Protein AF-A0A091WE00-F1 (afdb_monomer)

Organism: Opist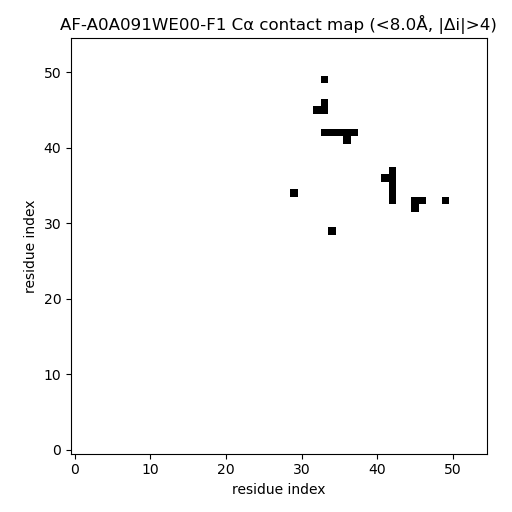hocomus hoazin (NCBI:txid30419)

Foldseek 3Di:
DPDPPVVVVVVVVVVVVVVVVVCVVCVVVDDPCLVPDPDPVSNVVSVCVVVVVPD

Mean predicted aligned error: 10.55 Å

Sequence (55 aa):
NGFKLREGRFKLDIRKNFFMMRVVKHWNRLPKEVVEAPSLETFKARLDGALSNLV

Radius of gyration: 16.65 Å; Cα contacts (8 Å, |Δi|>4): 11; chains: 1; bounding box: 48×17×36 Å

pLDDT: mean 75.17, std 10.7, range [50.59, 89.88]

Structure (mmCIF, N/CA/C/O backbone):
data_AF-A0A091WE00-F1
#
_entry.id   AF-A0A091WE00-F1
#
loop_
_atom_site.group_PDB
_atom_site.id
_atom_site.type_symbol
_atom_site.label_atom_id
_atom_site.label_alt_id
_atom_site.label_comp_id
_atom_site.label_asym_id
_atom_site.label_entity_id
_atom_site.label_seq_id
_atom_site.pdbx_PDB_ins_code
_atom_site.Cartn_x
_atom_site.Cartn_y
_atom_site.Cartn_z
_atom_site.occupancy
_atom_site.B_iso_or_equiv
_atom_site.auth_seq_id
_atom_site.auth_comp_id
_atom_site.auth_asym_id
_atom_site.auth_atom_id
_atom_site.pdbx_PDB_model_num
ATOM 1 N N . ASN A 1 1 ? 32.246 1.148 -21.806 1.00 50.59 1 ASN A N 1
ATOM 2 C CA . ASN A 1 1 ? 31.168 0.189 -21.453 1.00 50.59 1 ASN A CA 1
ATOM 3 C C . ASN A 1 1 ? 30.626 0.361 -20.024 1.00 50.59 1 ASN A C 1
ATOM 5 O O . ASN A 1 1 ? 30.474 -0.624 -19.321 1.00 50.59 1 ASN A O 1
ATOM 9 N N . GLY A 1 2 ? 30.284 1.585 -19.585 1.00 51.19 2 GLY A N 1
ATOM 10 C CA . GLY A 1 2 ? 29.886 1.854 -18.184 1.00 51.19 2 GLY A CA 1
ATOM 11 C C . GLY A 1 2 ? 28.452 2.361 -17.957 1.00 51.19 2 GLY A C 1
ATOM 12 O O . GLY A 1 2 ? 28.053 2.554 -16.815 1.00 51.19 2 GLY A O 1
ATOM 13 N N . PHE A 1 3 ? 27.659 2.582 -19.012 1.00 55.53 3 PHE A N 1
ATOM 14 C CA . PHE A 1 3 ? 26.371 3.291 -18.902 1.00 55.53 3 PHE A CA 1
ATOM 15 C C . PHE A 1 3 ? 25.128 2.395 -18.743 1.00 55.53 3 PHE A C 1
ATOM 17 O O . PHE A 1 3 ? 24.048 2.899 -18.452 1.00 55.53 3 PHE A O 1
ATOM 24 N N . LYS A 1 4 ? 25.253 1.067 -18.874 1.00 56.12 4 LYS A N 1
ATOM 25 C CA . LYS A 1 4 ? 24.095 0.148 -18.905 1.00 56.12 4 LYS A CA 1
ATOM 26 C C . LYS A 1 4 ? 23.532 -0.258 -17.530 1.00 56.12 4 LYS A C 1
ATOM 28 O O . LYS A 1 4 ? 22.500 -0.911 -17.476 1.00 56.12 4 LYS A O 1
ATOM 33 N N . LEU A 1 5 ? 24.164 0.132 -16.416 1.00 55.50 5 LEU A N 1
ATOM 34 C CA . LEU A 1 5 ? 23.753 -0.303 -15.064 1.00 55.50 5 LEU A CA 1
ATOM 35 C C . LEU A 1 5 ? 22.926 0.729 -14.278 1.00 55.50 5 LEU A C 1
ATOM 37 O O . LEU A 1 5 ? 22.289 0.372 -13.287 1.00 55.50 5 LEU A O 1
ATOM 41 N N . ARG A 1 6 ? 22.893 2.000 -14.702 1.00 57.12 6 ARG A N 1
ATOM 42 C CA . ARG A 1 6 ? 22.104 3.040 -14.011 1.00 57.12 6 ARG A CA 1
ATOM 43 C C . ARG A 1 6 ? 20.648 3.100 -14.472 1.00 57.12 6 ARG A C 1
ATOM 45 O O . ARG A 1 6 ? 19.788 3.449 -13.671 1.00 57.12 6 ARG A O 1
ATOM 52 N N . GLU A 1 7 ? 20.356 2.697 -15.707 1.00 58.78 7 GLU A N 1
ATOM 53 C CA . GLU A 1 7 ? 19.002 2.763 -16.272 1.00 58.78 7 GLU A CA 1
ATOM 54 C C . GLU A 1 7 ? 18.010 1.842 -15.538 1.00 58.78 7 GLU A C 1
ATOM 56 O O .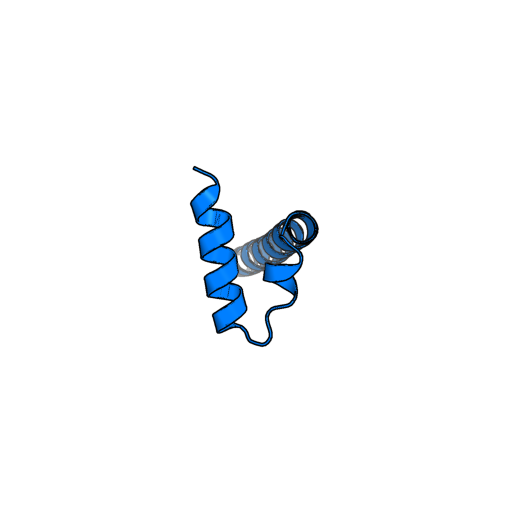 GLU A 1 7 ? 16.877 2.238 -15.277 1.00 58.78 7 GLU A O 1
ATOM 61 N N . GLY A 1 8 ? 18.447 0.645 -15.124 1.00 62.41 8 GLY A N 1
ATOM 62 C CA . GLY A 1 8 ? 17.612 -0.303 -14.377 1.00 62.41 8 GLY A CA 1
ATOM 63 C C . GLY A 1 8 ? 17.226 0.200 -12.983 1.00 62.41 8 GLY A C 1
ATOM 64 O O . GLY A 1 8 ? 16.053 0.150 -12.621 1.00 62.41 8 GLY A O 1
ATOM 65 N N . ARG A 1 9 ? 18.186 0.752 -12.221 1.00 64.44 9 ARG A N 1
ATOM 66 C CA . ARG A 1 9 ? 17.902 1.380 -10.916 1.00 64.44 9 ARG A CA 1
ATOM 67 C C . ARG A 1 9 ? 17.042 2.630 -11.074 1.00 64.44 9 ARG A C 1
ATOM 69 O O . ARG A 1 9 ? 16.094 2.787 -10.319 1.00 64.44 9 ARG A O 1
ATOM 76 N N . PHE A 1 10 ? 17.316 3.462 -12.078 1.00 66.06 10 PHE A N 1
ATOM 77 C CA . PHE A 1 10 ? 16.542 4.671 -12.363 1.00 66.06 10 PHE A CA 1
ATOM 78 C C . PHE A 1 10 ? 15.086 4.358 -12.729 1.00 66.06 1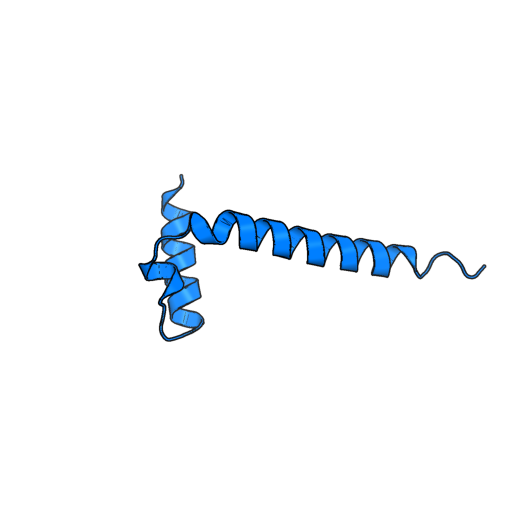0 PHE A C 1
ATOM 80 O O . PHE A 1 10 ? 14.167 4.930 -12.148 1.00 66.06 10 PHE A O 1
ATOM 87 N N . LYS A 1 11 ? 14.849 3.376 -13.610 1.00 72.38 11 LYS A N 1
ATOM 88 C CA . LYS A 1 11 ? 13.494 2.884 -13.910 1.00 72.38 11 LYS A CA 1
ATOM 89 C C . LYS A 1 11 ? 12.789 2.350 -12.668 1.00 72.38 11 LYS A C 1
ATOM 91 O O . LYS A 1 11 ? 11.587 2.553 -12.516 1.00 72.38 11 LYS A O 1
ATOM 96 N N . LEU A 1 12 ? 13.513 1.659 -11.792 1.00 79.12 12 LEU A N 1
ATOM 97 C CA . LEU A 1 12 ? 12.941 1.069 -10.586 1.00 79.12 12 LEU A CA 1
ATOM 98 C C . LEU A 1 12 ? 12.578 2.139 -9.548 1.00 79.12 12 LEU A C 1
ATOM 100 O O . LEU A 1 12 ? 11.505 2.061 -8.954 1.00 79.12 12 LEU A O 1
ATOM 104 N N . ASP A 1 13 ? 13.415 3.163 -9.394 1.00 77.06 13 ASP A N 1
ATOM 105 C CA . ASP A 1 13 ? 13.157 4.316 -8.529 1.00 77.06 13 ASP A CA 1
ATOM 106 C C . ASP A 1 13 ? 11.954 5.134 -9.025 1.00 77.06 13 ASP A C 1
ATOM 108 O O . ASP A 1 13 ? 11.020 5.406 -8.271 1.00 77.06 13 ASP A O 1
ATOM 112 N N . ILE A 1 14 ? 11.883 5.398 -10.335 1.00 77.00 14 ILE A N 1
ATOM 113 C CA . ILE A 1 14 ? 10.716 6.032 -10.966 1.00 77.00 14 ILE A CA 1
ATOM 114 C C . ILE A 1 14 ? 9.453 5.194 -10.747 1.00 77.00 14 ILE A C 1
ATOM 116 O O . ILE A 1 14 ? 8.406 5.737 -10.393 1.00 77.00 14 ILE A O 1
ATOM 120 N N . ARG A 1 15 ? 9.525 3.868 -10.919 1.00 79.31 15 ARG A N 1
ATOM 121 C CA . ARG A 1 15 ? 8.373 2.978 -10.723 1.00 79.31 15 ARG A CA 1
ATOM 122 C C . ARG A 1 15 ? 7.913 2.954 -9.264 1.00 79.31 15 ARG A C 1
ATOM 124 O O . ARG A 1 15 ? 6.706 2.939 -9.035 1.00 79.31 15 ARG A O 1
ATOM 131 N N . LYS A 1 16 ? 8.836 3.000 -8.297 1.00 78.69 16 LYS A N 1
ATOM 132 C CA . LYS A 1 16 ? 8.524 3.135 -6.863 1.00 78.69 16 LYS A CA 1
ATOM 133 C C . LYS A 1 16 ? 7.833 4.466 -6.560 1.00 78.69 16 LYS A C 1
ATOM 135 O O . LYS A 1 16 ? 6.766 4.460 -5.951 1.00 78.69 16 LYS A O 1
ATOM 140 N N . ASN A 1 17 ? 8.374 5.582 -7.048 1.00 77.12 17 ASN A N 1
ATOM 141 C CA . ASN A 1 17 ? 7.789 6.912 -6.849 1.00 77.12 17 ASN A CA 1
ATOM 142 C C . ASN A 1 17 ? 6.402 7.033 -7.503 1.00 77.12 17 ASN A C 1
ATOM 144 O O . ASN A 1 17 ? 5.468 7.567 -6.906 1.00 77.12 17 ASN A O 1
ATOM 148 N N . PHE A 1 18 ? 6.226 6.461 -8.696 1.00 72.62 18 PHE A N 1
ATOM 149 C CA . PHE A 1 18 ? 4.938 6.418 -9.386 1.00 72.62 18 PHE A CA 1
ATOM 150 C C . PHE A 1 18 ? 3.914 5.515 -8.687 1.00 72.62 18 PHE A C 1
ATOM 152 O O . PHE A 1 18 ? 2.728 5.843 -8.636 1.00 72.62 18 PHE A O 1
ATOM 159 N N . PHE A 1 19 ? 4.357 4.384 -8.134 1.00 72.75 19 PHE A N 1
ATOM 160 C CA . PHE A 1 19 ? 3.506 3.500 -7.342 1.00 72.75 19 PHE A CA 1
ATOM 161 C C . PHE A 1 19 ? 3.024 4.203 -6.072 1.00 72.75 19 PHE A C 1
ATOM 163 O O . PHE A 1 19 ? 1.824 4.236 -5.820 1.00 72.75 19 PHE A O 1
ATOM 170 N N . MET A 1 20 ? 3.929 4.854 -5.340 1.00 74.75 20 MET A N 1
ATOM 171 C CA . MET A 1 20 ? 3.585 5.637 -4.156 1.00 74.75 20 MET A CA 1
ATOM 172 C C . MET A 1 20 ? 2.611 6.776 -4.491 1.00 74.75 20 MET A C 1
ATOM 174 O O . MET A 1 20 ? 1.589 6.899 -3.828 1.00 74.75 20 MET A O 1
ATOM 178 N N . MET A 1 21 ? 2.842 7.547 -5.562 1.00 78.44 21 MET A N 1
ATOM 179 C CA . MET A 1 21 ? 1.900 8.591 -5.999 1.00 78.44 21 MET A CA 1
ATOM 180 C C . MET A 1 21 ? 0.517 8.033 -6.361 1.00 78.44 21 MET A C 1
ATOM 182 O O . MET A 1 21 ? -0.500 8.637 -6.016 1.00 78.44 21 MET A O 1
ATOM 186 N N . ARG A 1 22 ? 0.450 6.869 -7.026 1.00 75.56 22 ARG A N 1
ATOM 187 C CA . ARG A 1 22 ? -0.830 6.199 -7.298 1.00 75.56 22 ARG A CA 1
ATOM 188 C C . ARG A 1 22 ? -1.521 5.773 -6.009 1.00 75.56 22 ARG A C 1
ATOM 190 O O . ARG A 1 22 ? -2.709 6.048 -5.874 1.00 75.56 22 ARG A O 1
ATOM 197 N N . VAL A 1 23 ? -0.802 5.165 -5.070 1.00 74.25 23 VAL A N 1
ATOM 198 C CA . VAL A 1 23 ? -1.354 4.749 -3.773 1.00 74.25 23 VAL A CA 1
ATOM 199 C C . VAL A 1 23 ? -1.861 5.960 -2.985 1.00 74.25 23 VAL A C 1
ATOM 201 O O . VAL A 1 23 ? -3.010 5.955 -2.559 1.00 74.25 23 VAL A O 1
ATOM 204 N N . VAL A 1 24 ? -1.079 7.040 -2.890 1.00 76.25 24 VAL A N 1
ATOM 205 C CA . VAL A 1 24 ? -1.472 8.287 -2.206 1.00 76.25 24 VAL A CA 1
ATOM 206 C C . VAL A 1 24 ? -2.721 8.905 -2.841 1.00 76.25 24 VAL A C 1
ATOM 208 O O . VAL A 1 24 ? -3.639 9.311 -2.132 1.00 76.25 24 VAL A O 1
ATOM 211 N N . LYS A 1 25 ? -2.824 8.919 -4.176 1.00 77.94 25 LYS A N 1
ATOM 212 C CA . LYS A 1 25 ? -4.020 9.428 -4.871 1.00 77.94 25 LYS A CA 1
ATOM 213 C C . LYS A 1 25 ? -5.278 8.604 -4.566 1.00 77.94 25 LYS A C 1
ATOM 215 O O . LYS A 1 25 ? -6.374 9.157 -4.536 1.00 77.94 25 LYS A O 1
ATOM 220 N N . HIS A 1 26 ? -5.131 7.297 -4.356 1.00 75.06 26 HIS A N 1
ATOM 221 C CA . HIS A 1 26 ? -6.245 6.398 -4.043 1.00 75.06 26 HIS A CA 1
ATOM 222 C C . HIS A 1 26 ? -6.532 6.313 -2.544 1.00 75.06 26 HIS A C 1
ATOM 224 O O . HIS A 1 26 ? -7.603 5.853 -2.173 1.00 75.06 26 HIS A O 1
ATOM 230 N N . TRP A 1 27 ? -5.634 6.815 -1.696 1.00 78.00 27 TRP A N 1
ATOM 231 C CA . TRP A 1 27 ? -5.798 6.823 -0.246 1.00 78.00 27 TRP A CA 1
ATOM 232 C C . TRP A 1 27 ? -7.086 7.529 0.191 1.00 78.00 27 TRP A C 1
ATOM 234 O O . TRP A 1 27 ? -7.827 7.005 1.009 1.00 78.00 27 TRP A O 1
ATOM 244 N N . ASN A 1 28 ? -7.425 8.653 -0.450 1.00 73.44 28 ASN A N 1
ATOM 245 C CA . ASN A 1 28 ? -8.677 9.381 -0.196 1.00 73.44 28 ASN A CA 1
ATOM 246 C C . ASN A 1 28 ? -9.939 8.647 -0.689 1.00 73.44 28 ASN A C 1
ATOM 248 O O . ASN A 1 28 ? -11.049 9.071 -0.386 1.00 73.44 28 ASN A O 1
ATOM 252 N N . ARG A 1 29 ? -9.782 7.586 -1.492 1.00 80.38 29 ARG A N 1
ATOM 253 C CA . ARG A 1 29 ? -10.882 6.738 -1.981 1.00 80.38 29 ARG A CA 1
ATOM 254 C C . ARG A 1 29 ? -11.093 5.508 -1.099 1.00 80.38 29 ARG A C 1
ATOM 256 O O . ARG A 1 29 ? -12.082 4.808 -1.293 1.00 80.38 29 ARG A O 1
ATOM 263 N N . LEU A 1 30 ? -10.168 5.219 -0.181 1.00 78.88 30 LEU A N 1
ATOM 264 C CA . LEU A 1 30 ? -10.318 4.112 0.753 1.00 78.88 30 LEU A CA 1
ATOM 265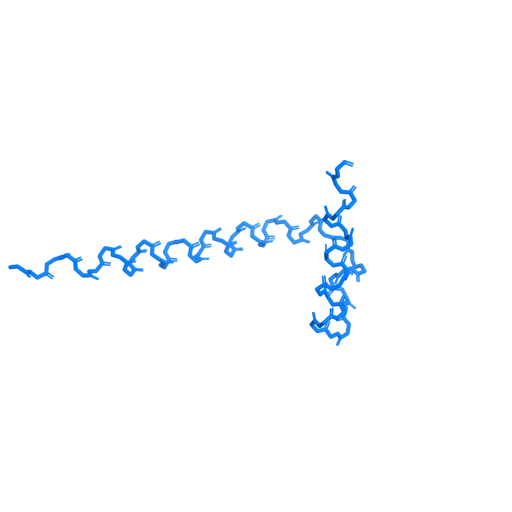 C C . LEU A 1 30 ? -11.276 4.513 1.885 1.00 78.88 30 LEU A C 1
ATOM 267 O O . LEU A 1 30 ? -11.194 5.639 2.381 1.00 78.88 30 LEU A O 1
ATOM 271 N N . PRO A 1 31 ? -12.168 3.607 2.323 1.00 79.19 31 PRO A N 1
ATOM 272 C CA . PRO A 1 31 ? -13.028 3.857 3.471 1.00 79.19 31 PRO A CA 1
ATOM 273 C C . PRO A 1 31 ? -12.198 4.143 4.726 1.00 79.19 31 PRO A C 1
ATOM 275 O O . PRO A 1 31 ? -11.171 3.501 4.965 1.00 79.19 31 PRO A O 1
ATOM 278 N N . LYS A 1 32 ? -12.676 5.066 5.566 1.00 81.50 32 LYS A N 1
ATOM 279 C CA . LYS A 1 32 ? -12.006 5.463 6.816 1.00 81.50 32 LYS A CA 1
ATOM 280 C C . LYS A 1 32 ? -11.732 4.263 7.730 1.00 81.50 32 LYS A C 1
ATOM 282 O O . LYS A 1 32 ? -10.665 4.167 8.319 1.00 81.50 32 LYS A O 1
ATOM 287 N N . GLU A 1 33 ? -12.646 3.296 7.751 1.00 78.94 33 GLU A N 1
ATOM 288 C CA . GLU A 1 33 ? -12.527 2.047 8.510 1.00 78.94 33 GLU A CA 1
ATOM 289 C C . GLU A 1 33 ? -11.362 1.162 8.049 1.00 78.94 33 GLU A C 1
ATOM 291 O O . GLU A 1 33 ? -10.757 0.462 8.861 1.00 78.94 33 GLU A O 1
ATOM 296 N N . VAL A 1 34 ? -11.017 1.190 6.758 1.00 80.44 34 VAL A N 1
ATOM 297 C CA . VAL A 1 34 ? -9.835 0.486 6.244 1.00 80.44 34 VAL A CA 1
ATOM 298 C C . VAL A 1 34 ? -8.579 1.204 6.726 1.00 80.44 34 VAL A C 1
ATOM 300 O O . VAL A 1 34 ? -7.663 0.553 7.212 1.00 80.44 34 VAL A O 1
ATOM 303 N N . VAL A 1 35 ? -8.562 2.537 6.647 1.00 80.50 35 VAL A N 1
ATOM 304 C CA . VAL A 1 35 ? -7.413 3.388 6.998 1.00 80.50 35 VAL A CA 1
ATOM 305 C C . VAL A 1 35 ? -7.120 3.404 8.504 1.00 80.50 35 VAL A C 1
ATOM 307 O O . VAL A 1 35 ? -5.956 3.388 8.894 1.00 80.50 35 VAL A O 1
ATOM 310 N N . GLU A 1 36 ? -8.145 3.379 9.357 1.00 85.25 36 GLU A N 1
ATOM 311 C CA . GLU A 1 36 ? -8.030 3.420 10.827 1.00 85.25 36 GLU A CA 1
ATOM 312 C C . GLU A 1 36 ? -7.833 2.027 11.463 1.00 85.25 36 GLU A C 1
ATOM 314 O O . GLU A 1 36 ? -8.239 1.770 12.598 1.00 85.25 36 GLU A O 1
ATOM 319 N N . ALA A 1 37 ? -7.229 1.084 10.739 1.00 87.56 37 ALA A N 1
ATOM 320 C CA . ALA A 1 37 ? -6.960 -0.244 11.274 1.00 87.56 37 ALA A CA 1
ATOM 321 C C . ALA A 1 37 ? -5.843 -0.211 12.345 1.00 87.56 37 ALA A C 1
ATOM 323 O O . ALA A 1 37 ? -4.782 0.367 12.110 1.00 87.56 37 ALA A O 1
ATOM 324 N N . PRO A 1 38 ? -6.026 -0.886 13.497 1.00 88.25 38 PRO A N 1
ATOM 325 C CA . PRO A 1 38 ? -5.064 -0.863 14.605 1.00 88.25 38 PRO A CA 1
ATOM 326 C C . PRO A 1 38 ? -3.782 -1.667 14.330 1.00 88.25 38 PRO A C 1
ATOM 328 O O . PRO A 1 38 ? -2.802 -1.534 15.057 1.00 88.25 38 PRO A O 1
ATOM 331 N N . SER A 1 39 ? -3.775 -2.516 13.298 1.00 89.88 39 SER A N 1
ATOM 332 C CA . SER A 1 39 ? -2.614 -3.310 12.892 1.00 89.88 39 SER A CA 1
ATOM 333 C C . SER A 1 39 ? -2.545 -3.461 11.372 1.00 89.88 39 SER A C 1
ATOM 335 O O . SER A 1 39 ? -3.549 -3.337 10.665 1.00 89.88 39 SER A O 1
ATOM 337 N N . LEU A 1 40 ? -1.348 -3.771 10.865 1.00 85.88 40 LEU A N 1
ATOM 338 C CA . LEU A 1 40 ? -1.118 -3.968 9.433 1.00 85.88 40 LEU A CA 1
ATOM 339 C C . LEU A 1 40 ? -1.861 -5.193 8.877 1.00 85.88 40 LEU A C 1
ATOM 341 O O . LEU A 1 40 ? -2.294 -5.173 7.729 1.00 85.88 40 LEU A O 1
ATOM 345 N N . GLU A 1 41 ? -2.016 -6.255 9.668 1.00 86.94 41 GLU A N 1
ATOM 346 C CA . GLU A 1 41 ? -2.807 -7.425 9.265 1.00 86.94 41 GLU A CA 1
ATOM 347 C C . GLU A 1 41 ? -4.284 -7.076 9.113 1.00 86.94 41 GLU A C 1
ATOM 349 O O . GLU A 1 41 ? -4.887 -7.374 8.083 1.00 86.94 41 GLU A O 1
ATOM 354 N N . THR A 1 42 ? -4.842 -6.358 10.089 1.00 86.62 42 THR A N 1
ATOM 355 C CA . THR A 1 42 ? -6.228 -5.890 10.031 1.00 86.62 42 THR A CA 1
ATOM 356 C C . THR A 1 42 ? -6.431 -4.927 8.861 1.00 86.62 42 THR A C 1
ATOM 358 O O . THR A 1 42 ? -7.446 -5.008 8.172 1.00 86.62 42 THR A O 1
ATOM 361 N N . PHE A 1 43 ? -5.452 -4.058 8.583 1.00 86.88 43 PHE A N 1
ATOM 362 C CA . PHE A 1 43 ? -5.461 -3.188 7.406 1.00 86.88 43 PHE A CA 1
ATOM 363 C C . PHE A 1 43 ? -5.525 -4.000 6.107 1.00 86.88 43 PHE A C 1
ATOM 365 O O . PHE A 1 43 ? -6.381 -3.738 5.265 1.00 86.88 43 PHE A O 1
ATOM 372 N N . LYS A 1 44 ? -4.658 -5.013 5.951 1.00 86.25 44 LYS A N 1
ATOM 373 C CA . LYS A 1 44 ? -4.625 -5.876 4.759 1.00 86.25 44 LYS A CA 1
ATOM 374 C C . LYS A 1 44 ? -5.941 -6.625 4.560 1.00 86.25 44 LYS A C 1
ATOM 376 O O . LYS A 1 44 ? -6.461 -6.601 3.453 1.00 86.25 44 LYS A O 1
ATOM 381 N N . ALA A 1 45 ? -6.501 -7.220 5.613 1.00 88.50 45 ALA A N 1
ATOM 382 C CA . ALA A 1 45 ? -7.772 -7.940 5.533 1.00 88.50 45 ALA A CA 1
ATOM 383 C C . ALA A 1 45 ? -8.943 -7.019 5.136 1.00 88.50 45 ALA A C 1
ATOM 385 O O . ALA A 1 45 ? -9.755 -7.372 4.281 1.00 88.50 45 ALA A O 1
ATOM 386 N N . ARG A 1 46 ? -9.009 -5.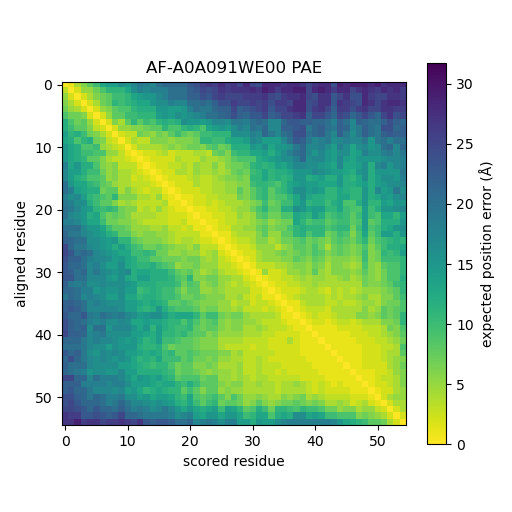808 5.710 1.00 86.31 46 ARG A N 1
ATOM 387 C CA . ARG A 1 46 ? -10.036 -4.807 5.368 1.00 86.31 46 ARG A CA 1
ATOM 388 C C . ARG A 1 46 ? -9.875 -4.272 3.944 1.00 86.31 46 ARG A C 1
ATOM 390 O O . ARG A 1 46 ? -10.870 -4.081 3.251 1.00 86.31 46 ARG A O 1
ATOM 397 N N . LEU A 1 47 ? 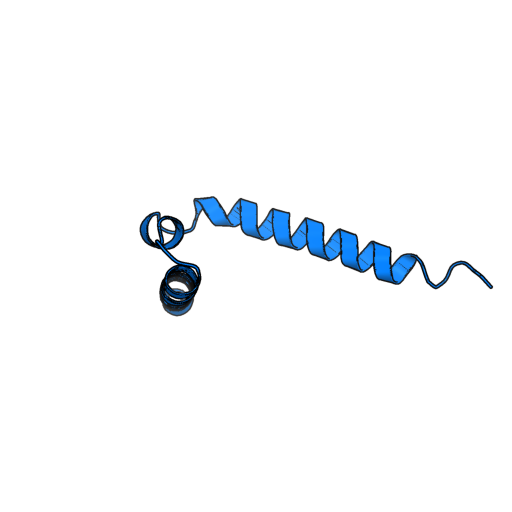-8.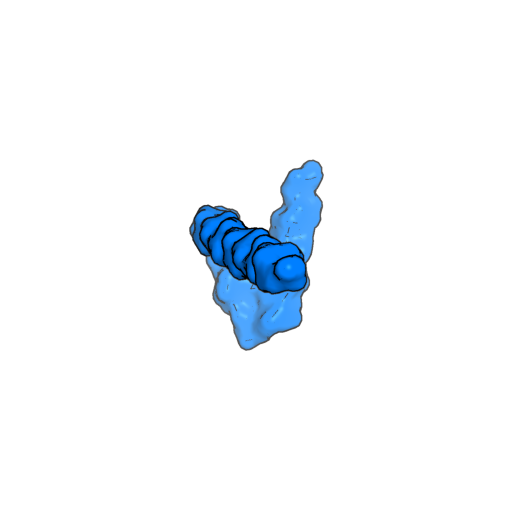637 -4.041 3.508 1.00 85.12 47 LEU A N 1
ATOM 398 C CA . LEU A 1 47 ? -8.324 -3.597 2.151 1.00 85.12 47 LEU A CA 1
ATOM 399 C C . LEU A 1 47 ? -8.718 -4.660 1.116 1.00 85.12 47 LEU A C 1
ATOM 401 O O . LEU A 1 47 ? -9.329 -4.321 0.108 1.00 85.12 47 LEU A O 1
ATOM 405 N N . ASP A 1 48 ? -8.394 -5.927 1.377 1.00 85.62 48 ASP A N 1
ATOM 406 C CA . ASP A 1 48 ? -8.697 -7.049 0.484 1.00 85.62 48 ASP A CA 1
ATOM 407 C C . ASP A 1 48 ? -10.212 -7.252 0.344 1.00 85.62 48 ASP A C 1
ATOM 409 O O . ASP A 1 48 ? -10.730 -7.335 -0.768 1.00 85.62 48 ASP A O 1
ATOM 413 N N . GLY A 1 49 ? -10.954 -7.174 1.456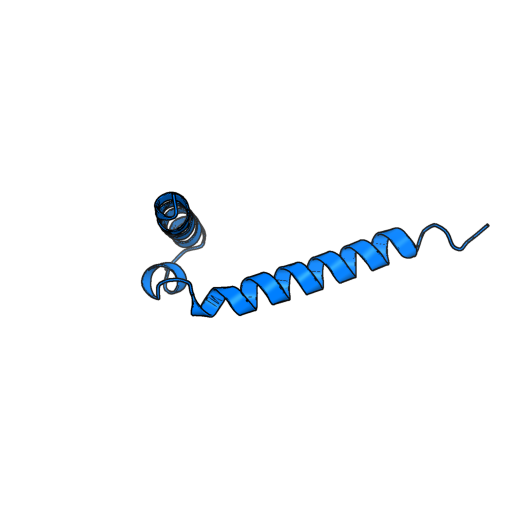 1.00 83.88 49 GLY A N 1
ATOM 414 C CA . GLY A 1 49 ? -12.418 -7.158 1.433 1.00 83.88 49 GLY A CA 1
ATOM 415 C C . GLY A 1 49 ? -12.994 -5.969 0.655 1.00 83.88 49 GLY A C 1
ATOM 416 O O . GLY A 1 49 ? -13.894 -6.145 -0.163 1.00 83.88 49 GLY A O 1
ATOM 417 N N . ALA A 1 50 ? -12.471 -4.755 0.851 1.00 81.25 50 ALA A N 1
ATOM 418 C CA . ALA A 1 50 ? -12.949 -3.565 0.140 1.00 81.25 50 ALA A CA 1
ATOM 419 C C . ALA A 1 50 ? -12.674 -3.617 -1.375 1.00 81.25 50 ALA A C 1
ATOM 421 O O . ALA A 1 50 ? -13.497 -3.153 -2.161 1.00 81.25 50 ALA A O 1
ATOM 422 N N . LEU A 1 51 ? -11.536 -4.182 -1.789 1.00 78.81 51 LEU A N 1
ATOM 423 C CA . LEU A 1 51 ? -11.168 -4.325 -3.201 1.00 78.81 51 LEU A CA 1
ATOM 424 C C . LEU A 1 51 ? -11.881 -5.499 -3.884 1.00 78.81 51 LEU A C 1
ATOM 426 O O . LEU A 1 51 ? -12.206 -5.393 -5.064 1.00 78.81 51 LEU A O 1
ATOM 430 N N . SER A 1 52 ? -12.156 -6.584 -3.156 1.00 75.62 52 SER A N 1
ATOM 431 C CA . SER A 1 52 ? -12.890 -7.752 -3.664 1.00 75.62 52 SER A CA 1
ATOM 432 C C . SER A 1 52 ? -14.357 -7.430 -3.994 1.00 75.62 52 SER A C 1
ATOM 434 O O . SER A 1 52 ? -14.916 -7.975 -4.938 1.00 75.62 52 SER A O 1
ATOM 436 N N . ASN A 1 53 ? -14.961 -6.464 -3.290 1.00 65.44 53 ASN A N 1
ATOM 437 C CA . ASN A 1 53 ? -16.325 -5.981 -3.552 1.00 65.44 53 ASN A CA 1
ATOM 438 C C . ASN A 1 53 ? -16.451 -5.038 -4.775 1.00 65.44 53 ASN A C 1
ATOM 440 O O . ASN A 1 53 ? -17.527 -4.495 -5.011 1.00 65.44 53 ASN A O 1
ATOM 444 N N . LEU A 1 54 ? -15.373 -4.800 -5.536 1.00 61.22 54 LEU A N 1
ATOM 445 C CA . LEU A 1 54 ? -15.366 -3.945 -6.735 1.00 61.22 54 LEU A CA 1
ATOM 446 C C . LEU A 1 54 ? -15.534 -4.745 -8.054 1.00 61.22 54 LEU A C 1
ATOM 448 O O . LEU A 1 54 ? -15.114 -4.260 -9.108 1.00 61.22 54 LEU A O 1
ATOM 452 N N . VAL A 1 55 ? -16.098 -5.961 -7.993 1.00 51.97 55 VAL A N 1
ATOM 453 C CA . VAL A 1 55 ? -16.458 -6.815 -9.149 1.00 51.97 55 VAL A CA 1
ATOM 454 C C . VAL A 1 55 ? -17.956 -6.754 -9.413 1.00 51.97 55 VAL A C 1
ATOM 456 O O . VAL A 1 55 ? -18.724 -6.914 -8.441 1.00 51.97 55 VAL A O 1
#

Secondary structure (DSSP, 8-state):
--STTHHHHHHHHHHHHHHHHHHHHHHTTS-HHHHT-SSHHHHHHHHHHHHHTT-

Solvent-accessible surface area (backbone atoms only — not comparable to full-atom values): 3331 Å² total; per-residue (Å²): 142,81,72,82,70,56,56,62,56,49,53,50,51,52,50,5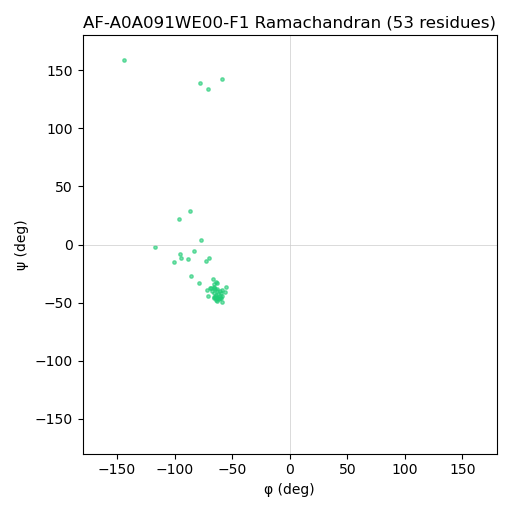0,54,50,48,52,53,51,50,59,68,45,51,82,73,51,56,66,74,36,73,70,39,96,41,72,67,56,24,51,56,42,45,51,55,62,58,64,69,75,113